Protein AF-A0A2V9Z6H2-F1 (afdb_monomer_lite)

Secondary structure (DSSP, 8-state):
--EEEEEEEEEEE-S-PPTT--EEEEEEEEEEEBPTT---SSHHHHTTEE-EEEEEETTS-EEEEE-EEEEETTEEEEE----EE--STTSEEEE-EEEEEEEEEEEGGGGSPPTTPPBSSSEEEEEEEEEEEESS-GGGSPPB----TT--S-B----EEEEEEPPPEEEE---

pLDDT: mean 89.44, std 11.61, range [42.88, 98.5]

Sequence (175 aa):
TPCYRIKMTINNLNLTPPAPDTVAVWLTQWLVPAGPACSSAASSCTNGGKNPFVYFESNGTCWSGENAALLLGGGVTLTYPGTKQITAAGACSFVLGQSGAITIDVPIADVSLDPGVAPLANRLFSVTASTMTLTAPPESVPPNPGNFQGFSGPVGGVLFDLIDVVRAYDVVLGQ

Radius of gyration: 16.17 Å; chains: 1; bounding box: 36×42×42 Å

Foldseek 3Di:
DQWDKDKDWDQFDALCDPPPFDKKKKKKKFWFFFAPPDDDPFPCRVVRTFIKMKMAMSVQWIAIATWFWADDPNDTDIAHARPGTDPPPPQWDWDGTGRIMTIHTGDVVRVGGDPPTHTNAQKTFFTKIFMKTFNDHFNVWDFDCDPDVPDRGTYITTDIDTDDMDGTDMDRPDD

Structure (mmCIF, N/CA/C/O backbone):
data_AF-A0A2V9Z6H2-F1
#
_entry.id   AF-A0A2V9Z6H2-F1
#
loop_
_atom_site.group_PDB
_atom_site.id
_atom_site.type_symbol
_atom_site.label_atom_id
_atom_site.label_alt_id
_atom_site.label_comp_id
_atom_site.label_asym_id
_atom_site.label_entity_id
_atom_site.label_seq_id
_atom_site.pdbx_PDB_ins_code
_atom_site.Cartn_x
_atom_site.Cartn_y
_atom_site.Cartn_z
_atom_site.occupancy
_atom_site.B_iso_or_equiv
_atom_site.auth_seq_id
_atom_site.auth_comp_id
_atom_site.auth_asym_id
_atom_site.auth_atom_id
_atom_site.pdbx_PDB_model_num
ATOM 1 N N . THR A 1 1 ? -10.335 -7.900 -13.175 1.00 76.56 1 THR A N 1
ATOM 2 C CA . THR A 1 1 ? -8.925 -7.473 -13.279 1.00 76.56 1 THR A CA 1
ATOM 3 C C . THR A 1 1 ? -8.090 -8.347 -12.373 1.00 76.56 1 THR A C 1
ATOM 5 O O . THR A 1 1 ? -8.586 -8.653 -11.295 1.00 76.56 1 THR A O 1
ATOM 8 N N . PRO A 1 2 ? -6.895 -8.798 -12.785 1.00 88.06 2 PRO A N 1
ATOM 9 C CA . PRO A 1 2 ? -5.969 -9.477 -11.883 1.00 88.06 2 PRO A CA 1
ATOM 10 C C . PRO A 1 2 ? -5.634 -8.589 -10.676 1.00 88.06 2 PRO A C 1
ATOM 12 O O . PRO A 1 2 ? -5.324 -7.408 -10.859 1.00 88.06 2 PRO A O 1
ATOM 15 N N . CYS A 1 3 ? -5.704 -9.149 -9.468 1.00 93.69 3 CYS A N 1
ATOM 16 C CA . CYS A 1 3 ? -5.443 -8.435 -8.219 1.00 93.69 3 CYS A CA 1
ATOM 17 C C . CYS A 1 3 ? -4.445 -9.200 -7.346 1.00 93.69 3 CYS A C 1
ATOM 19 O O . CYS A 1 3 ? -4.436 -10.432 -7.349 1.00 93.69 3 CYS A O 1
ATOM 21 N N . TYR A 1 4 ? -3.663 -8.471 -6.553 1.00 94.31 4 TYR A N 1
ATOM 22 C CA . TYR A 1 4 ? -3.022 -9.042 -5.373 1.00 94.31 4 TYR A CA 1
ATOM 23 C C . TYR A 1 4 ? -3.991 -8.992 -4.200 1.00 94.31 4 TYR A C 1
ATOM 25 O O . TYR A 1 4 ? -4.674 -7.989 -4.007 1.00 94.31 4 TYR A O 1
ATOM 33 N N . ARG A 1 5 ? -4.020 -10.068 -3.410 1.00 95.69 5 ARG A N 1
ATOM 34 C CA . ARG A 1 5 ? -4.748 -10.112 -2.144 1.00 95.69 5 ARG A CA 1
ATOM 35 C C . ARG A 1 5 ? -3.775 -9.915 -0.999 1.00 95.69 5 ARG A C 1
ATOM 37 O O . ARG A 1 5 ? -2.980 -10.804 -0.698 1.00 95.69 5 ARG A O 1
ATOM 44 N N . ILE A 1 6 ? -3.873 -8.769 -0.345 1.00 95.62 6 ILE A N 1
ATOM 45 C CA . ILE A 1 6 ? -3.097 -8.451 0.847 1.00 95.62 6 ILE A CA 1
ATOM 46 C C . ILE A 1 6 ? -3.969 -8.734 2.061 1.00 95.62 6 ILE A C 1
ATOM 48 O O . ILE A 1 6 ? -5.063 -8.186 2.185 1.00 95.62 6 ILE A O 1
ATOM 52 N N . LYS A 1 7 ? -3.492 -9.608 2.949 1.00 96.00 7 LYS A N 1
ATOM 53 C CA . LYS A 1 7 ? -4.163 -9.929 4.208 1.00 96.00 7 LYS A CA 1
ATOM 54 C C . LYS A 1 7 ? -3.262 -9.548 5.370 1.00 96.00 7 LYS A C 1
ATOM 56 O O . LYS A 1 7 ? -2.202 -10.140 5.551 1.00 96.00 7 LYS A O 1
ATOM 61 N N . MET A 1 8 ? -3.711 -8.585 6.162 1.00 96.19 8 MET A N 1
ATOM 62 C CA . MET A 1 8 ? -3.051 -8.167 7.393 1.00 96.19 8 MET A CA 1
ATOM 63 C C . MET A 1 8 ? -3.801 -8.782 8.570 1.00 96.19 8 MET A C 1
ATOM 65 O O . MET A 1 8 ? -5.033 -8.751 8.609 1.00 96.19 8 MET A O 1
ATOM 69 N N . THR A 1 9 ? -3.069 -9.338 9.529 1.00 95.19 9 THR A N 1
ATOM 70 C CA . THR A 1 9 ? -3.627 -9.818 10.797 1.00 95.19 9 THR A CA 1
ATOM 71 C C . THR A 1 9 ? -3.117 -8.923 11.909 1.00 95.19 9 THR A C 1
ATOM 73 O O . THR A 1 9 ? -1.914 -8.717 12.040 1.00 95.19 9 THR A O 1
ATOM 76 N N . ILE A 1 10 ? -4.042 -8.386 12.696 1.00 94.31 10 ILE A N 1
ATOM 77 C CA . ILE A 1 10 ? -3.784 -7.396 13.732 1.00 94.31 10 ILE A CA 1
ATOM 78 C C . ILE A 1 10 ? -4.223 -8.001 15.059 1.00 94.31 10 ILE A C 1
ATOM 80 O O . ILE A 1 10 ? -5.347 -8.482 15.188 1.00 94.31 10 ILE A O 1
ATOM 84 N N . ASN A 1 11 ? -3.343 -7.979 16.062 1.00 93.12 11 ASN A N 1
ATOM 85 C CA . ASN A 1 11 ? -3.625 -8.610 17.353 1.00 93.12 11 ASN A CA 1
ATOM 86 C C . ASN A 1 11 ? -4.918 -8.074 17.996 1.00 93.12 11 ASN A C 1
ATOM 88 O O . ASN A 1 11 ? -5.693 -8.841 18.561 1.00 93.12 11 ASN A O 1
ATOM 92 N N . ASN A 1 12 ? -5.171 -6.771 17.867 1.00 93.56 12 ASN A N 1
ATOM 93 C CA . ASN A 1 12 ? -6.430 -6.146 18.247 1.00 93.56 12 ASN A CA 1
ATOM 94 C C . ASN A 1 12 ? -6.739 -4.978 17.303 1.00 93.56 12 ASN A C 1
ATOM 96 O O . ASN A 1 12 ? -6.176 -3.895 17.462 1.00 93.56 12 ASN A O 1
ATOM 100 N N . LEU A 1 13 ? -7.593 -5.199 16.301 1.00 96.19 13 LEU A N 1
ATOM 101 C CA . LEU A 1 13 ? -7.953 -4.149 15.351 1.00 96.19 13 LEU A CA 1
ATOM 102 C C . LEU A 1 13 ? -9.011 -3.223 15.961 1.00 96.19 13 LEU A C 1
ATOM 104 O O . LEU A 1 13 ? -10.156 -3.632 16.170 1.00 96.19 13 LEU A O 1
ATOM 108 N N . ASN A 1 14 ? -8.625 -1.969 16.192 1.00 94.62 14 ASN A N 1
ATOM 109 C CA . ASN A 1 14 ? -9.502 -0.876 16.598 1.00 94.62 14 ASN A CA 1
ATOM 110 C C . ASN A 1 14 ? -9.332 0.303 15.631 1.00 94.62 14 ASN A C 1
ATOM 112 O O . ASN A 1 14 ? -8.215 0.626 15.244 1.00 94.62 14 ASN A O 1
ATOM 116 N N . LEU A 1 15 ? -10.439 0.950 15.273 1.00 96.56 15 LEU A N 1
ATOM 117 C CA . LEU A 1 15 ? -10.493 2.089 14.358 1.00 96.56 15 LEU A CA 1
ATOM 118 C C . LEU A 1 15 ? -10.419 3.446 15.073 1.00 96.56 15 LEU A C 1
ATOM 120 O O . LEU A 1 15 ? -10.699 4.472 14.469 1.00 96.56 15 LEU A O 1
ATOM 124 N N . THR A 1 16 ? -10.096 3.475 16.364 1.00 95.75 16 THR A N 1
ATOM 125 C CA . THR A 1 16 ? -9.884 4.721 17.110 1.00 95.75 16 THR A CA 1
ATOM 126 C C . THR A 1 16 ? -8.387 4.997 17.240 1.00 95.75 16 THR A C 1
ATOM 128 O O . THR A 1 16 ? -7.720 4.294 18.004 1.00 95.75 16 THR A O 1
ATOM 131 N N . PRO A 1 17 ? -7.847 5.996 16.524 1.00 94.19 17 PRO A N 1
ATOM 132 C CA . PRO A 1 17 ? -6.451 6.391 16.661 1.00 94.19 17 PRO A CA 1
ATOM 133 C C . PRO A 1 17 ? -6.196 7.011 18.047 1.00 94.19 17 PRO A C 1
ATOM 135 O O . PRO A 1 17 ? -7.100 7.632 18.616 1.00 94.19 17 PRO A O 1
ATOM 138 N N . PRO A 1 18 ? -4.989 6.863 18.617 1.00 91.62 18 PRO A N 1
ATOM 139 C CA . PRO A 1 18 ? -4.579 7.617 19.796 1.00 91.62 18 PRO A CA 1
ATOM 140 C C . PRO A 1 18 ? -4.531 9.121 19.499 1.00 91.62 18 PRO A C 1
ATOM 142 O O . PRO A 1 18 ? -3.954 9.541 18.501 1.00 91.62 18 PRO A O 1
ATOM 145 N N . ALA A 1 19 ? -5.084 9.940 20.395 1.00 92.00 19 ALA A N 1
ATOM 146 C CA . ALA A 1 19 ? -4.952 11.393 20.300 1.00 92.00 19 ALA A CA 1
ATOM 147 C C . ALA A 1 19 ? -3.467 11.821 20.401 1.00 92.00 19 ALA A C 1
ATOM 149 O O . ALA A 1 19 ? -2.719 11.203 21.165 1.00 92.00 19 ALA A O 1
ATOM 150 N N . PRO A 1 20 ? -3.040 12.896 19.708 1.00 94.12 20 PRO A N 1
ATOM 151 C CA . PRO A 1 20 ? -3.861 13.877 18.987 1.00 94.12 20 PRO A CA 1
ATOM 152 C C . PRO A 1 20 ? -4.224 13.484 17.547 1.00 94.12 20 PRO A C 1
ATOM 154 O O . PRO A 1 20 ? -4.952 14.231 16.893 1.00 94.12 20 PRO A O 1
ATOM 157 N N . ASP A 1 21 ? -3.729 12.350 17.057 1.00 96.88 21 ASP A N 1
ATOM 158 C CA . ASP A 1 21 ? -3.979 11.911 15.691 1.00 96.88 21 ASP A CA 1
ATOM 159 C C . ASP A 1 21 ? -5.445 11.547 15.468 1.00 96.88 21 ASP A C 1
ATOM 161 O O . ASP A 1 21 ? -6.164 11.100 16.366 1.00 96.88 21 ASP A O 1
ATOM 165 N N . THR A 1 22 ? -5.897 11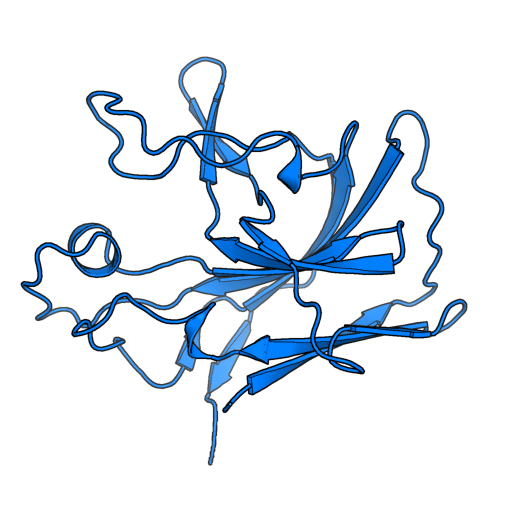.768 14.238 1.00 96.38 22 THR A N 1
ATOM 166 C CA . THR A 1 22 ? -7.300 11.594 13.846 1.00 96.38 22 THR A CA 1
ATOM 167 C C . THR A 1 22 ? -7.494 10.430 12.885 1.00 96.38 22 THR A C 1
ATOM 169 O O . THR A 1 22 ? -8.626 9.987 12.680 1.00 96.38 22 THR A O 1
ATOM 172 N N . VAL A 1 23 ? -6.399 9.889 12.341 1.00 97.19 23 VAL A N 1
ATOM 173 C CA . VAL A 1 23 ? -6.407 8.772 11.398 1.00 97.19 23 VAL A CA 1
ATOM 174 C C . VAL A 1 23 ? -5.384 7.727 11.823 1.00 97.19 23 VAL A C 1
ATOM 176 O O . VAL A 1 23 ? -4.259 8.060 12.180 1.00 97.19 23 VAL A O 1
ATOM 179 N N . ALA A 1 24 ? -5.771 6.454 11.778 1.00 97.25 24 ALA A N 1
ATOM 180 C CA . ALA A 1 24 ? -4.856 5.323 11.862 1.00 97.25 24 ALA A CA 1
ATOM 181 C C . ALA A 1 24 ? -4.848 4.609 10.514 1.00 97.25 24 ALA A C 1
ATOM 183 O O . ALA A 1 24 ? -5.884 4.495 9.856 1.00 97.25 24 ALA A O 1
ATOM 184 N N . VAL A 1 25 ? -3.675 4.142 10.110 1.00 97.62 25 VAL A N 1
ATOM 185 C CA . VAL A 1 25 ? -3.438 3.524 8.812 1.00 97.62 25 VAL A CA 1
ATOM 186 C C . VAL A 1 25 ? -2.668 2.228 9.006 1.00 97.62 25 VAL A C 1
ATOM 188 O O . VAL A 1 25 ? -1.641 2.193 9.685 1.00 97.62 25 VAL A O 1
ATOM 191 N N . TRP A 1 26 ? -3.152 1.168 8.367 1.00 97.88 26 TRP A N 1
ATOM 192 C CA . TRP A 1 26 ? -2.467 -0.116 8.263 1.00 97.88 26 TRP A CA 1
ATOM 193 C C . TRP A 1 26 ? -2.005 -0.288 6.828 1.00 97.88 26 TRP A C 1
ATOM 195 O O . TRP A 1 26 ? -2.818 -0.473 5.921 1.00 97.88 26 TRP A O 1
ATOM 205 N N . LEU A 1 27 ? -0.700 -0.176 6.627 1.00 97.69 27 LEU A N 1
ATOM 206 C CA . LEU A 1 27 ? -0.066 -0.083 5.323 1.00 97.69 27 LEU A CA 1
ATOM 207 C C . LEU A 1 27 ? 0.763 -1.332 5.042 1.00 97.69 27 LEU A C 1
ATOM 209 O O . LEU A 1 27 ? 1.389 -1.902 5.929 1.00 97.69 27 LEU A O 1
ATOM 213 N N . THR A 1 28 ? 0.788 -1.760 3.787 1.00 97.50 28 THR A N 1
ATOM 214 C CA . THR A 1 28 ? 1.768 -2.709 3.260 1.00 97.50 28 THR A CA 1
ATOM 215 C C . THR A 1 28 ? 2.402 -2.105 2.018 1.00 97.50 28 THR A C 1
ATOM 217 O O . THR A 1 28 ? 1.694 -1.739 1.084 1.00 97.50 28 THR A O 1
ATOM 220 N N . GLN A 1 29 ? 3.728 -2.016 2.007 1.00 96.00 29 GLN A N 1
ATOM 221 C CA . GLN A 1 29 ? 4.529 -1.520 0.887 1.00 96.00 29 GLN A CA 1
ATOM 222 C C . GLN A 1 29 ? 5.540 -2.560 0.431 1.00 96.00 29 GLN A C 1
ATOM 224 O O . GLN A 1 29 ? 5.883 -3.472 1.187 1.00 96.00 29 GLN A O 1
ATOM 229 N N . TRP A 1 30 ? 6.030 -2.413 -0.792 1.00 96.44 30 TRP A N 1
ATOM 230 C CA . TRP A 1 30 ? 7.084 -3.254 -1.344 1.00 96.44 30 TRP A CA 1
ATOM 231 C C . TRP A 1 30 ? 7.790 -2.548 -2.491 1.00 96.44 30 TRP A C 1
ATOM 233 O O . TRP A 1 30 ? 7.247 -1.652 -3.126 1.00 96.44 30 TRP A O 1
ATOM 243 N N . LEU A 1 31 ? 8.991 -3.015 -2.808 1.00 95.38 31 LEU A N 1
ATOM 244 C CA . LEU A 1 31 ? 9.761 -2.537 -3.942 1.00 95.38 31 LEU A CA 1
ATOM 245 C C . LEU A 1 31 ? 9.484 -3.397 -5.170 1.00 95.38 31 LEU A C 1
ATOM 247 O O . LEU A 1 31 ? 9.485 -4.632 -5.112 1.00 95.38 31 LEU A O 1
ATOM 251 N N . VAL A 1 32 ? 9.319 -2.719 -6.302 1.00 95.38 32 VAL A N 1
ATOM 252 C CA . VAL A 1 32 ? 9.298 -3.321 -7.633 1.00 95.38 32 VAL A CA 1
ATOM 253 C C . VAL A 1 32 ? 10.461 -2.711 -8.417 1.00 95.38 32 VAL A C 1
ATOM 255 O O . VAL A 1 32 ? 10.312 -1.626 -8.974 1.00 95.38 32 VAL A O 1
ATOM 258 N N . PRO A 1 33 ? 11.647 -3.343 -8.429 1.00 95.56 33 PRO A N 1
ATOM 259 C CA . PRO A 1 33 ? 12.785 -2.839 -9.188 1.00 95.56 33 PRO A CA 1
ATOM 260 C C . PRO A 1 33 ? 12.546 -2.976 -10.693 1.00 95.56 33 PRO A C 1
ATOM 262 O O . PRO A 1 33 ? 12.023 -3.996 -11.153 1.00 95.56 33 PRO A O 1
ATOM 265 N N . ALA A 1 34 ? 12.965 -1.980 -11.468 1.00 95.31 34 ALA A N 1
ATOM 266 C CA . ALA A 1 34 ? 13.014 -2.088 -12.921 1.00 95.31 34 ALA A CA 1
ATOM 267 C C . ALA A 1 34 ? 14.176 -2.994 -13.355 1.00 95.31 34 ALA A C 1
ATOM 269 O O . ALA A 1 34 ? 15.189 -3.119 -12.663 1.00 95.31 34 ALA A O 1
ATOM 270 N N . GLY A 1 35 ? 14.042 -3.637 -14.516 1.00 94.38 35 GLY A N 1
ATOM 271 C CA . GLY A 1 35 ? 15.145 -4.394 -15.103 1.00 94.38 35 GLY A CA 1
ATOM 272 C C . GLY A 1 35 ? 16.369 -3.498 -15.368 1.00 94.38 35 GLY A C 1
ATOM 273 O O . GLY A 1 35 ? 16.204 -2.350 -15.782 1.00 94.38 35 GLY A O 1
ATOM 274 N N . PRO A 1 36 ? 17.607 -4.003 -15.205 1.00 91.44 36 PRO A N 1
ATOM 275 C CA . PRO A 1 36 ? 18.824 -3.188 -15.298 1.00 91.44 36 PRO A CA 1
ATOM 276 C C . PRO A 1 36 ? 19.103 -2.678 -16.719 1.00 91.44 36 PRO A C 1
ATOM 278 O O . PRO A 1 36 ? 19.877 -1.747 -16.902 1.00 91.44 36 PRO A O 1
ATOM 281 N N . ALA A 1 37 ? 18.477 -3.290 -17.728 1.00 92.44 37 ALA A N 1
ATOM 282 C CA . ALA A 1 37 ? 18.549 -2.875 -19.126 1.00 92.44 37 ALA A CA 1
ATOM 283 C C . ALA A 1 37 ? 17.417 -1.909 -19.524 1.00 92.44 37 ALA A C 1
ATOM 285 O O . ALA A 1 37 ? 17.200 -1.674 -20.712 1.00 92.44 37 ALA A O 1
ATOM 286 N N . CYS A 1 38 ? 16.647 -1.394 -18.561 1.00 91.25 38 CYS A N 1
ATOM 287 C CA . CYS A 1 38 ? 15.557 -0.485 -18.864 1.00 91.25 38 CYS A CA 1
ATOM 288 C C . CYS A 1 38 ? 16.088 0.842 -19.431 1.00 91.25 38 CYS A C 1
ATOM 290 O O . CYS A 1 38 ? 16.930 1.498 -18.826 1.00 91.25 38 CYS A O 1
ATOM 292 N N . SER A 1 39 ? 15.561 1.243 -20.590 1.00 93.06 39 SER A N 1
ATOM 293 C CA . SER A 1 39 ? 15.921 2.487 -21.286 1.00 93.06 39 SER A CA 1
ATOM 294 C C . SER A 1 39 ? 14.710 3.380 -21.600 1.00 93.06 39 SER A C 1
ATOM 296 O O . SER A 1 39 ? 14.795 4.278 -22.435 1.00 93.06 39 SER A O 1
ATOM 298 N N . SER A 1 40 ? 13.557 3.095 -20.990 1.00 92.94 40 SER A N 1
ATOM 299 C CA . SER A 1 40 ? 12.343 3.908 -21.107 1.00 92.94 40 SER A CA 1
ATOM 300 C C . SER A 1 40 ? 12.514 5.264 -20.413 1.00 92.94 40 SER A C 1
ATOM 302 O O . SER A 1 40 ? 13.199 5.371 -19.401 1.00 92.94 40 SER A O 1
ATOM 304 N N . ALA A 1 41 ? 11.833 6.294 -20.917 1.00 90.38 41 ALA A N 1
ATOM 305 C CA . ALA A 1 41 ? 11.751 7.600 -20.258 1.00 90.38 41 ALA A CA 1
ATOM 306 C C . ALA A 1 41 ? 10.750 7.628 -19.083 1.00 90.38 41 ALA A C 1
ATOM 308 O O . ALA A 1 41 ? 10.571 8.666 -18.452 1.00 90.38 41 ALA A O 1
ATOM 309 N N . ALA A 1 42 ? 10.063 6.514 -18.808 1.00 89.62 42 ALA A N 1
ATOM 310 C CA . ALA A 1 42 ? 9.145 6.407 -17.679 1.00 89.62 42 ALA A CA 1
ATOM 311 C C . ALA A 1 42 ? 9.879 6.544 -16.335 1.00 89.62 42 ALA A C 1
ATOM 313 O O . ALA A 1 42 ? 10.994 6.043 -16.179 1.00 89.62 42 ALA A O 1
ATOM 314 N N . SER A 1 43 ? 9.228 7.159 -15.344 1.00 86.62 43 SER A N 1
ATOM 315 C CA . SER A 1 43 ? 9.830 7.434 -14.033 1.00 86.62 43 SER A CA 1
ATOM 316 C C . SER A 1 43 ? 10.295 6.164 -13.321 1.00 86.62 43 SER A C 1
ATOM 318 O O . SER A 1 43 ? 11.388 6.146 -12.761 1.00 86.62 43 SER A O 1
ATOM 320 N N . SER A 1 44 ? 9.531 5.069 -13.403 1.00 89.62 44 SER A N 1
ATOM 321 C CA . SER A 1 44 ? 9.966 3.784 -12.838 1.00 89.62 44 SER A CA 1
ATOM 322 C C . SER A 1 44 ? 11.246 3.235 -13.456 1.00 89.62 44 SER A C 1
ATOM 324 O O . SER A 1 44 ? 11.985 2.511 -12.800 1.00 89.62 44 SER A O 1
ATOM 326 N N . CYS A 1 45 ? 11.532 3.574 -14.710 1.00 90.50 45 CYS A N 1
ATOM 327 C CA . CYS A 1 45 ? 12.768 3.185 -15.367 1.00 90.50 45 CYS A CA 1
ATOM 328 C C . CYS A 1 45 ? 13.931 4.067 -14.904 1.00 90.50 45 CYS A C 1
ATOM 330 O O . CYS A 1 45 ? 14.966 3.561 -14.476 1.00 90.50 45 CYS A O 1
ATOM 332 N N . THR A 1 46 ? 13.741 5.390 -14.925 1.00 89.62 46 THR A N 1
ATOM 333 C CA . THR A 1 46 ? 14.789 6.360 -14.569 1.00 89.62 46 THR A CA 1
ATOM 334 C C . THR A 1 46 ? 15.159 6.313 -13.091 1.00 89.62 46 THR A C 1
ATOM 336 O O . THR A 1 46 ? 16.303 6.581 -12.738 1.00 89.62 46 THR A O 1
ATOM 339 N N . ASN A 1 47 ? 14.205 5.956 -12.229 1.00 86.69 47 ASN A N 1
ATOM 340 C CA . ASN A 1 47 ? 14.393 5.873 -10.781 1.00 86.69 47 ASN A CA 1
ATOM 341 C C . ASN A 1 47 ? 14.779 4.454 -10.313 1.00 86.69 47 ASN A C 1
ATOM 343 O O . ASN A 1 47 ? 14.947 4.229 -9.118 1.00 86.69 47 ASN A O 1
ATOM 347 N N . GLY A 1 48 ? 14.916 3.489 -11.233 1.00 89.62 48 GLY A N 1
ATOM 348 C CA . GLY A 1 48 ? 15.297 2.107 -10.920 1.00 89.62 48 GLY A CA 1
ATOM 349 C C . GLY A 1 48 ? 14.176 1.230 -10.345 1.00 89.62 48 GLY A C 1
ATOM 350 O O . GLY A 1 48 ? 14.423 0.080 -9.982 1.00 89.62 48 GLY A O 1
ATOM 351 N N . GLY A 1 49 ? 12.945 1.730 -10.280 1.00 92.75 49 GLY A N 1
ATOM 352 C CA . GLY A 1 49 ? 11.761 0.985 -9.863 1.00 92.75 49 GLY A CA 1
ATOM 353 C C . GLY A 1 49 ? 10.663 1.885 -9.306 1.00 92.75 49 GLY A C 1
ATOM 354 O O . GLY A 1 49 ? 10.685 3.100 -9.495 1.00 92.75 49 GLY A O 1
ATOM 355 N N . LYS A 1 50 ? 9.716 1.263 -8.600 1.00 92.75 50 LYS A N 1
ATOM 356 C CA . LYS A 1 50 ? 8.689 1.928 -7.782 1.00 92.75 50 LYS A CA 1
ATOM 357 C C . LYS A 1 50 ? 8.670 1.347 -6.372 1.00 92.75 50 LYS A C 1
ATOM 359 O O . LYS A 1 50 ? 9.044 0.186 -6.178 1.00 92.75 50 LYS A O 1
ATOM 364 N N . ASN A 1 51 ? 8.168 2.124 -5.415 1.00 93.56 51 ASN A N 1
ATOM 365 C CA . ASN A 1 51 ? 7.807 1.644 -4.078 1.00 93.56 51 ASN A CA 1
ATOM 366 C C . ASN A 1 51 ? 6.288 1.807 -3.859 1.00 93.56 51 ASN A C 1
ATOM 368 O O . ASN A 1 51 ? 5.842 2.758 -3.204 1.00 93.56 51 ASN A O 1
ATOM 372 N N . PRO A 1 52 ? 5.473 0.935 -4.487 1.00 95.38 52 PRO A N 1
ATOM 373 C CA . PRO A 1 52 ? 4.034 0.923 -4.288 1.00 95.38 52 PRO A CA 1
ATOM 374 C C . PRO A 1 52 ? 3.641 0.536 -2.863 1.00 95.38 52 PRO A C 1
ATOM 376 O O . PRO A 1 52 ? 4.349 -0.180 -2.151 1.00 95.38 52 PRO A O 1
ATOM 379 N N . PHE A 1 53 ? 2.434 0.943 -2.493 1.00 96.44 53 PHE A N 1
ATOM 380 C CA . PHE A 1 53 ? 1.791 0.520 -1.264 1.00 96.44 53 PHE A CA 1
ATOM 381 C C . PHE A 1 53 ? 0.295 0.282 -1.466 1.00 96.44 53 PHE A C 1
ATOM 383 O O . PHE A 1 53 ? -0.334 0.771 -2.409 1.00 96.44 53 PHE A O 1
ATOM 390 N N . VAL A 1 54 ? -0.280 -0.422 -0.499 1.00 97.88 54 VAL A N 1
ATOM 391 C CA . VAL A 1 54 ? -1.708 -0.395 -0.197 1.00 97.88 54 VAL A CA 1
ATOM 392 C C . VAL A 1 54 ? -1.905 -0.109 1.275 1.00 97.88 54 VAL A C 1
ATOM 394 O O . VAL A 1 54 ? -1.077 -0.504 2.097 1.00 97.88 54 VAL A O 1
ATOM 397 N N . TYR A 1 55 ? -3.007 0.533 1.628 1.00 97.88 55 TYR A N 1
ATOM 398 C CA . TYR A 1 55 ? -3.355 0.698 3.027 1.00 97.88 55 TYR A CA 1
ATOM 399 C C . TYR A 1 55 ? -4.860 0.672 3.265 1.00 97.88 55 TYR A C 1
ATOM 401 O O . TYR A 1 55 ? -5.658 0.849 2.344 1.00 97.88 55 TYR A O 1
ATOM 409 N N . PHE A 1 56 ? -5.223 0.473 4.528 1.00 98.50 56 PHE A N 1
ATOM 410 C CA . PHE A 1 56 ? -6.562 0.671 5.070 1.00 98.50 56 PHE A CA 1
ATOM 411 C C . PHE A 1 56 ? -6.535 1.786 6.119 1.00 98.50 56 PHE A C 1
ATOM 413 O O . PHE A 1 56 ? -5.609 1.842 6.926 1.00 98.50 56 PHE A O 1
ATOM 420 N N . GLU A 1 57 ? -7.539 2.654 6.105 1.00 97.88 57 GLU A N 1
ATOM 421 C CA . GLU A 1 57 ? -7.724 3.752 7.054 1.00 97.88 57 GLU A CA 1
ATOM 422 C C . GLU A 1 57 ? -8.755 3.410 8.127 1.00 97.88 57 GLU A C 1
ATOM 424 O O . GLU A 1 57 ? -9.721 2.681 7.901 1.00 97.88 57 GLU A O 1
ATOM 429 N N . SER A 1 58 ? -8.621 4.043 9.290 1.00 97.62 58 SER A N 1
ATOM 430 C CA . SER A 1 58 ? -9.571 3.939 10.398 1.00 97.62 58 SER A CA 1
ATOM 431 C C . SER A 1 58 ? -11.000 4.386 10.057 1.00 97.62 58 SER A C 1
ATOM 433 O O . SER A 1 58 ? -11.932 4.053 10.781 1.00 97.62 58 SER A O 1
ATOM 435 N N . ASN A 1 59 ? -11.214 5.096 8.947 1.00 95.81 59 ASN A N 1
ATOM 436 C CA . ASN A 1 59 ? -12.549 5.433 8.440 1.00 95.81 59 ASN A CA 1
ATOM 437 C C . ASN A 1 59 ? -13.204 4.302 7.613 1.00 95.81 59 ASN A C 1
ATOM 439 O O . ASN A 1 59 ? -14.331 4.465 7.146 1.00 95.81 59 ASN A O 1
ATOM 443 N N . GLY A 1 60 ? -12.525 3.165 7.424 1.00 96.25 60 GLY A N 1
ATOM 444 C CA . GLY A 1 60 ? -13.044 2.020 6.678 1.00 96.25 60 GLY A CA 1
ATOM 445 C C . GLY A 1 60 ? -12.695 2.005 5.187 1.00 96.25 60 GLY A C 1
ATOM 446 O O . GLY A 1 60 ? -13.213 1.151 4.467 1.00 96.25 60 GLY A O 1
ATOM 447 N N . THR A 1 61 ? -11.857 2.924 4.702 1.00 97.31 61 THR A N 1
ATOM 448 C CA . THR A 1 61 ? -11.476 3.003 3.284 1.00 97.31 61 THR A CA 1
ATOM 449 C C . THR A 1 61 ? -10.131 2.336 3.001 1.00 97.31 61 THR A C 1
ATOM 451 O O . THR A 1 61 ? -9.268 2.253 3.872 1.00 97.31 61 THR A O 1
ATOM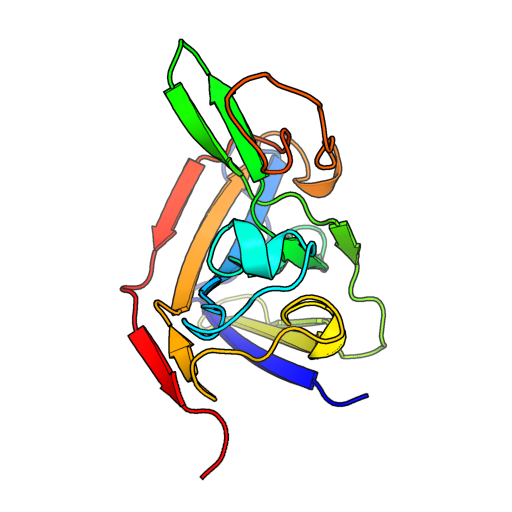 454 N N . CYS A 1 62 ? -9.951 1.845 1.771 1.00 98.12 62 CYS A N 1
ATOM 455 C CA . CYS A 1 62 ? -8.686 1.287 1.300 1.00 98.12 62 CYS A CA 1
ATOM 456 C C . CYS A 1 62 ? -8.162 2.069 0.104 1.00 98.12 62 CYS A C 1
ATOM 458 O O . CYS A 1 62 ? -8.932 2.498 -0.761 1.00 98.12 62 CYS A O 1
ATOM 460 N N . TRP A 1 63 ? -6.844 2.169 0.021 1.00 97.75 63 TRP A N 1
ATOM 461 C CA . TRP A 1 63 ? -6.161 2.940 -1.002 1.00 97.75 63 TRP A CA 1
ATOM 462 C C . TRP A 1 63 ? -4.932 2.202 -1.508 1.00 97.75 63 TRP A C 1
ATOM 464 O O . TRP A 1 63 ? -4.328 1.394 -0.803 1.00 97.75 63 TRP A O 1
ATOM 474 N N . SER A 1 64 ? -4.561 2.512 -2.740 1.00 96.94 64 SER A N 1
ATOM 475 C CA . SER A 1 64 ? -3.280 2.156 -3.337 1.00 96.94 64 SER A CA 1
ATOM 476 C C . SER A 1 64 ? -2.559 3.416 -3.792 1.00 96.94 64 SER A C 1
ATOM 478 O O . SER A 1 64 ? -3.199 4.424 -4.112 1.00 96.94 64 SER A O 1
ATOM 480 N N . GLY A 1 65 ? -1.238 3.337 -3.874 1.00 93.88 65 GLY A N 1
ATOM 481 C CA . GLY A 1 65 ? -0.424 4.421 -4.395 1.00 93.88 65 GLY A CA 1
ATOM 482 C C . GLY A 1 65 ? 1.051 4.065 -4.451 1.00 93.88 65 GLY A C 1
ATOM 483 O O . GLY A 1 65 ? 1.437 2.900 -4.370 1.00 93.88 65 GLY A O 1
ATOM 484 N N . GLU A 1 66 ? 1.866 5.101 -4.588 1.00 91.38 66 GLU A N 1
ATOM 485 C CA . GLU A 1 66 ? 3.322 5.047 -4.534 1.00 91.38 66 GLU A CA 1
ATOM 486 C C . GLU A 1 66 ? 3.795 6.063 -3.499 1.00 91.38 66 GLU A C 1
ATOM 488 O O . GLU A 1 66 ? 3.165 7.112 -3.323 1.00 91.38 66 GLU A O 1
ATOM 493 N N . ASN A 1 67 ? 4.866 5.735 -2.777 1.00 89.50 67 ASN A N 1
ATOM 494 C CA . ASN A 1 67 ? 5.429 6.645 -1.791 1.00 89.50 67 ASN A CA 1
ATOM 495 C C . ASN A 1 67 ? 5.762 8.012 -2.416 1.00 89.50 67 ASN A C 1
ATOM 497 O O . ASN A 1 67 ? 6.205 8.118 -3.559 1.00 89.50 67 ASN A O 1
ATOM 501 N N . ALA A 1 68 ? 5.605 9.065 -1.626 1.00 86.56 68 ALA A N 1
ATOM 502 C CA . ALA A 1 68 ? 6.042 10.402 -1.989 1.00 86.56 68 ALA A CA 1
ATOM 503 C C . ALA A 1 68 ? 7.187 10.841 -1.079 1.00 86.56 68 ALA A C 1
ATOM 505 O O . ALA A 1 68 ? 7.341 10.359 0.042 1.00 86.56 68 ALA A O 1
ATOM 506 N N . ALA A 1 69 ? 8.015 11.748 -1.573 1.00 82.31 69 ALA A N 1
ATOM 507 C CA . ALA A 1 69 ? 8.983 12.450 -0.755 1.00 82.31 69 ALA A CA 1
ATOM 508 C C . ALA A 1 69 ? 8.346 13.685 -0.124 1.00 82.31 69 ALA A C 1
ATOM 510 O O . ALA A 1 69 ? 7.557 14.385 -0.742 1.00 82.31 69 ALA A O 1
ATOM 511 N N . LEU A 1 70 ? 8.753 14.029 1.084 1.00 77.38 70 LEU A N 1
ATOM 512 C CA . LEU A 1 70 ? 8.475 15.310 1.702 1.00 77.38 70 LEU A CA 1
ATOM 513 C C . LEU A 1 70 ? 9.807 15.953 2.070 1.00 77.38 70 LEU A C 1
ATOM 515 O O . LEU A 1 70 ? 10.628 15.355 2.769 1.00 77.38 70 LEU A O 1
ATOM 519 N N . LEU A 1 71 ? 10.026 17.169 1.577 1.00 73.88 71 LEU A N 1
ATOM 520 C CA . LEU A 1 71 ? 11.217 17.945 1.897 1.00 73.88 71 LEU A CA 1
ATOM 521 C C . LEU A 1 71 ? 11.036 18.584 3.272 1.00 73.88 71 LEU A C 1
ATOM 523 O O . LEU A 1 71 ? 10.142 19.407 3.463 1.00 73.88 71 LEU A O 1
ATOM 527 N N . LEU A 1 72 ? 11.892 18.218 4.224 1.00 74.06 72 LEU A N 1
ATOM 528 C CA . LEU A 1 72 ? 11.824 18.727 5.591 1.00 74.06 72 LEU A CA 1
ATOM 529 C C . LEU A 1 72 ? 13.231 19.046 6.101 1.00 74.06 72 LEU A C 1
ATOM 531 O O . LEU A 1 72 ? 14.092 18.172 6.158 1.00 74.06 72 LEU A O 1
ATOM 535 N N . GLY A 1 73 ? 13.479 20.310 6.460 1.00 66.75 73 GLY A N 1
ATOM 536 C CA . GLY A 1 73 ? 14.714 20.724 7.142 1.00 66.75 73 GLY A CA 1
ATOM 537 C C . GLY A 1 73 ? 16.027 20.441 6.393 1.00 66.75 73 GLY A C 1
ATOM 538 O O . GLY A 1 73 ? 17.057 20.279 7.035 1.00 66.75 73 GLY A O 1
ATOM 539 N N . GLY A 1 74 ? 16.004 20.353 5.057 1.00 70.19 74 GLY A N 1
ATOM 540 C CA . GLY A 1 74 ? 17.175 20.003 4.237 1.00 70.19 74 GLY A CA 1
ATOM 541 C C . GLY A 1 74 ? 17.367 18.499 3.991 1.00 70.19 74 GLY A C 1
ATOM 542 O O . GLY A 1 74 ? 18.324 18.122 3.320 1.00 70.19 74 GLY A O 1
ATOM 543 N N . GLY A 1 75 ? 16.462 17.651 4.493 1.00 69.50 75 GLY A N 1
ATOM 544 C CA . GLY A 1 75 ? 16.396 16.216 4.208 1.00 69.50 75 GLY A CA 1
ATOM 545 C C . GLY A 1 75 ? 15.126 15.806 3.455 1.00 69.50 75 GLY A C 1
ATOM 546 O O . GLY A 1 75 ? 14.256 16.629 3.156 1.00 69.50 75 GLY A O 1
ATOM 547 N N . VAL A 1 76 ? 15.023 14.506 3.166 1.00 75.38 76 VAL A N 1
ATOM 548 C CA . VAL A 1 76 ? 13.858 13.872 2.535 1.00 75.38 76 VAL A CA 1
ATOM 549 C C . VAL A 1 76 ? 13.247 12.871 3.512 1.00 75.38 76 VAL A C 1
ATOM 551 O O . VAL A 1 76 ? 13.946 12.004 4.028 1.00 75.38 76 VAL A O 1
ATOM 554 N N . THR A 1 77 ? 11.944 12.982 3.752 1.00 82.19 77 THR A N 1
ATOM 555 C CA . THR A 1 77 ? 11.127 11.976 4.451 1.00 82.19 77 THR A CA 1
ATOM 556 C C . THR A 1 77 ? 10.195 11.303 3.452 1.00 82.19 77 THR A C 1
ATOM 558 O O . THR A 1 77 ? 9.781 11.941 2.493 1.00 82.19 77 THR A O 1
ATOM 561 N N . LEU A 1 78 ? 9.866 10.025 3.647 1.00 86.19 78 LEU A N 1
ATOM 562 C CA . LEU A 1 78 ? 8.875 9.339 2.817 1.00 86.19 78 LEU A CA 1
ATOM 563 C C . LEU A 1 78 ? 7.490 9.397 3.460 1.00 86.19 78 LEU A C 1
ATOM 565 O O . LEU A 1 78 ? 7.357 9.183 4.661 1.00 86.19 78 LEU A O 1
ATOM 569 N N . THR A 1 79 ? 6.475 9.645 2.644 1.00 90.94 79 THR A N 1
ATOM 570 C CA . THR A 1 79 ? 5.053 9.661 3.000 1.00 90.94 79 THR A CA 1
ATOM 571 C C . THR A 1 79 ? 4.277 8.726 2.069 1.00 90.94 79 THR A C 1
ATOM 573 O O . THR A 1 79 ? 4.791 8.281 1.037 1.00 90.94 79 THR A O 1
ATOM 576 N N . TYR A 1 80 ? 3.027 8.419 2.424 1.00 92.75 80 TYR A N 1
ATOM 577 C CA . TYR A 1 80 ? 2.201 7.434 1.714 1.00 92.75 80 TYR A CA 1
ATOM 578 C C . TYR A 1 80 ? 0.823 7.999 1.351 1.00 92.75 80 TYR A C 1
ATOM 580 O O . TYR A 1 80 ? -0.187 7.571 1.910 1.00 92.75 80 TYR A O 1
ATOM 588 N N . PRO A 1 81 ? 0.752 8.998 0.458 1.00 90.94 81 PRO A N 1
ATOM 589 C CA . PRO A 1 81 ? -0.519 9.619 0.112 1.00 90.94 81 PRO A CA 1
ATOM 590 C C . PRO A 1 81 ? -1.364 8.685 -0.758 1.00 90.94 81 PRO A C 1
ATOM 592 O O . PRO A 1 81 ? -0.944 8.320 -1.858 1.00 90.94 81 PRO A O 1
ATOM 595 N N . GLY A 1 82 ? -2.557 8.300 -0.298 1.00 89.00 82 GLY A N 1
ATOM 596 C CA . GLY A 1 82 ? -3.478 7.481 -1.086 1.00 89.00 82 GLY A CA 1
ATOM 597 C C . GLY A 1 82 ? -3.869 8.196 -2.376 1.00 89.00 82 GLY A C 1
ATOM 598 O O . GLY A 1 82 ? -4.573 9.199 -2.345 1.00 89.00 82 GLY A O 1
ATOM 599 N N . THR A 1 83 ? -3.410 7.705 -3.528 1.00 90.12 83 THR A N 1
ATOM 600 C CA . THR A 1 83 ? -3.700 8.346 -4.824 1.00 90.12 83 THR A CA 1
ATOM 601 C C . THR A 1 83 ? -4.919 7.748 -5.504 1.00 90.12 83 THR A C 1
ATOM 603 O O . THR A 1 83 ? -5.592 8.426 -6.282 1.00 90.12 83 THR A O 1
ATOM 606 N N . LYS A 1 84 ? -5.224 6.478 -5.217 1.00 94.94 84 LYS A N 1
ATOM 607 C CA . LYS A 1 84 ? -6.357 5.772 -5.805 1.00 94.94 84 LYS A CA 1
ATOM 608 C C . LYS A 1 84 ? -7.117 4.979 -4.755 1.00 94.94 84 LYS A C 1
ATOM 610 O O . LYS A 1 84 ? -6.589 4.028 -4.179 1.00 94.94 84 LYS A O 1
ATOM 615 N N . GLN A 1 85 ? -8.377 5.349 -4.549 1.00 96.75 85 GLN A N 1
ATOM 616 C CA . GLN A 1 85 ? -9.267 4.621 -3.656 1.00 96.75 85 GLN A CA 1
ATOM 617 C C . GLN A 1 85 ? -9.691 3.290 -4.286 1.00 96.75 85 GLN A C 1
ATOM 619 O O . GLN A 1 85 ? -10.075 3.229 -5.458 1.00 96.75 85 GLN A O 1
ATOM 624 N N . ILE A 1 86 ? -9.672 2.222 -3.492 1.00 97.25 86 ILE A N 1
ATOM 625 C CA . ILE A 1 86 ? -10.124 0.889 -3.891 1.00 97.25 86 ILE A CA 1
ATOM 626 C C . ILE A 1 86 ? -11.616 0.778 -3.565 1.00 97.25 86 ILE A C 1
ATOM 628 O O . ILE A 1 86 ? -12.009 0.498 -2.436 1.00 97.25 86 ILE A O 1
ATOM 632 N N . THR A 1 87 ? -12.457 1.023 -4.571 1.00 96.12 87 THR A N 1
ATOM 633 C CA . THR A 1 87 ? -13.924 1.108 -4.424 1.00 96.12 87 THR A CA 1
ATOM 634 C C . THR A 1 87 ? -14.676 -0.126 -4.923 1.00 96.12 87 THR A C 1
ATOM 636 O O . THR A 1 87 ? -15.897 -0.205 -4.786 1.00 96.12 87 THR A O 1
ATOM 639 N N . ALA A 1 88 ? -13.974 -1.104 -5.504 1.00 95.81 88 ALA A N 1
ATOM 640 C CA . ALA A 1 88 ? -14.594 -2.344 -5.956 1.00 95.81 88 ALA A CA 1
ATOM 641 C C . ALA A 1 88 ? -15.239 -3.087 -4.771 1.00 95.81 88 ALA A C 1
ATOM 643 O O . ALA A 1 88 ? -14.624 -3.262 -3.718 1.00 95.81 88 ALA A O 1
ATOM 644 N N . ALA A 1 89 ? -16.488 -3.530 -4.938 1.00 94.56 89 ALA A N 1
ATOM 645 C CA . ALA A 1 89 ? -17.242 -4.173 -3.866 1.00 94.56 89 ALA A CA 1
ATOM 646 C C . ALA A 1 89 ? -16.509 -5.417 -3.331 1.00 94.56 89 ALA A C 1
ATOM 648 O O . ALA A 1 89 ? -16.114 -6.293 -4.099 1.00 94.56 89 ALA A O 1
ATOM 649 N N . GLY A 1 90 ? -16.324 -5.482 -2.010 1.00 94.25 90 GLY A N 1
ATOM 650 C CA . GLY A 1 90 ? -15.614 -6.574 -1.336 1.00 94.25 90 GLY A CA 1
ATOM 651 C C . GLY A 1 90 ? -14.086 -6.532 -1.452 1.00 94.25 90 GLY A C 1
ATOM 652 O O . GLY A 1 90 ? -13.423 -7.311 -0.775 1.00 94.25 90 GLY A O 1
ATOM 653 N N . ALA A 1 91 ? -13.516 -5.615 -2.242 1.00 96.94 91 ALA A N 1
ATOM 654 C CA . ALA A 1 91 ? -12.066 -5.478 -2.379 1.00 96.94 91 ALA A CA 1
ATOM 655 C C . ALA A 1 91 ? -11.405 -4.812 -1.164 1.00 96.94 91 ALA A C 1
ATOM 657 O O . ALA A 1 91 ? -10.197 -4.907 -1.003 1.00 96.94 91 ALA A O 1
ATOM 658 N N . CYS A 1 92 ? -12.184 -4.157 -0.305 1.00 98.00 92 CYS A N 1
ATOM 659 C CA . CYS A 1 92 ? -11.748 -3.628 0.980 1.00 98.00 92 CYS A CA 1
ATOM 660 C C . CYS A 1 92 ? -12.664 -4.203 2.061 1.00 98.00 92 CYS A C 1
ATOM 662 O O . CYS A 1 92 ? -13.874 -3.971 2.038 1.00 98.00 92 CYS A O 1
ATOM 664 N N . SER A 1 93 ? -12.115 -4.997 2.976 1.00 97.75 93 SER A N 1
ATOM 665 C CA . SER A 1 93 ? -12.886 -5.594 4.070 1.00 97.75 93 SER A CA 1
ATOM 666 C C . SER A 1 93 ? -12.046 -5.744 5.328 1.00 97.75 93 SER A C 1
ATOM 668 O O . SER A 1 93 ? -10.824 -5.885 5.262 1.00 97.75 93 SER A O 1
ATOM 670 N N . PHE A 1 94 ? -12.708 -5.727 6.482 1.00 97.75 94 PHE A N 1
ATOM 671 C CA . PHE A 1 94 ? -12.043 -5.855 7.768 1.00 97.75 94 PHE A CA 1
ATOM 672 C C . PHE A 1 94 ? -12.914 -6.567 8.805 1.00 97.75 94 PHE A C 1
ATOM 674 O O . PHE A 1 94 ? -14.139 -6.619 8.697 1.00 97.75 94 PHE A O 1
ATOM 681 N N . VAL A 1 95 ? -12.256 -7.109 9.826 1.00 97.94 95 VAL A N 1
ATOM 682 C CA . VAL A 1 95 ? -12.864 -7.730 11.003 1.00 97.94 95 VAL A CA 1
ATOM 683 C C . VAL A 1 95 ? -12.229 -7.101 12.236 1.00 97.94 95 VAL A C 1
ATOM 685 O O . VAL A 1 95 ? -11.011 -7.165 12.395 1.00 97.94 95 VAL A O 1
ATOM 688 N N . LEU A 1 96 ? -13.048 -6.473 13.080 1.00 97.75 96 LEU A N 1
ATOM 689 C CA . LEU A 1 96 ? -12.601 -5.779 14.291 1.00 97.75 96 LEU A CA 1
ATOM 690 C C . LEU A 1 96 ? -12.338 -6.731 15.458 1.00 97.75 96 LEU A C 1
ATOM 692 O O . LEU A 1 96 ? -12.836 -7.856 15.494 1.00 97.75 96 LEU A O 1
ATOM 696 N N . GLY A 1 97 ? -11.624 -6.210 16.456 1.00 96.75 97 GLY A N 1
ATOM 697 C CA . GLY A 1 97 ? -11.387 -6.877 17.728 1.00 96.75 97 GLY A CA 1
ATOM 698 C C . GLY A 1 97 ? -10.138 -7.747 17.726 1.00 96.75 97 GLY A C 1
ATOM 699 O O . GLY A 1 97 ? -9.207 -7.551 16.938 1.00 96.75 97 GLY A O 1
ATOM 700 N N . GLN A 1 98 ? -10.107 -8.697 18.659 1.00 95.81 98 GLN A N 1
ATOM 701 C CA . GLN A 1 98 ? -8.957 -9.564 18.865 1.00 95.81 98 GLN A CA 1
ATOM 702 C C . GLN A 1 98 ? -8.725 -10.473 17.654 1.00 95.81 98 GLN A C 1
ATOM 704 O O . GLN A 1 98 ? -9.656 -11.090 17.144 1.00 95.81 98 GLN A O 1
ATOM 709 N N . SER A 1 99 ? -7.467 -10.580 17.219 1.00 93.62 99 SER A N 1
ATOM 710 C CA . SER A 1 99 ? -7.088 -11.242 15.961 1.00 93.62 99 SER A CA 1
ATOM 711 C C . SER A 1 99 ? -7.854 -10.697 14.751 1.00 93.62 99 SER A C 1
ATOM 713 O O . SER A 1 99 ? -8.220 -11.442 13.839 1.00 93.62 99 SER A O 1
ATOM 715 N N . GLY A 1 100 ? -8.103 -9.387 14.762 1.00 96.88 100 GLY A N 1
ATOM 716 C CA . GLY A 1 100 ? -8.711 -8.676 13.656 1.00 96.88 100 GLY A CA 1
ATOM 717 C C . GLY A 1 100 ? -7.917 -8.839 12.363 1.00 96.88 100 GLY A C 1
ATOM 718 O O . GLY A 1 100 ? -6.733 -9.194 12.348 1.00 96.88 100 GLY A O 1
ATOM 719 N N . ALA A 1 101 ? -8.584 -8.591 11.247 1.00 97.56 101 ALA A N 1
ATOM 720 C CA . ALA A 1 101 ? -7.988 -8.759 9.933 1.00 97.56 101 ALA A CA 1
ATOM 721 C C . ALA A 1 101 ? -8.418 -7.643 8.996 1.00 97.56 101 ALA A C 1
ATOM 723 O O . ALA A 1 101 ? -9.548 -7.175 9.075 1.00 97.56 101 ALA A O 1
ATOM 724 N N . ILE A 1 102 ? -7.531 -7.275 8.080 1.00 98.31 102 ILE A N 1
ATOM 725 C CA . ILE A 1 102 ? -7.815 -6.385 6.955 1.00 98.31 102 ILE A CA 1
ATOM 726 C C . ILE A 1 102 ? -7.470 -7.161 5.688 1.00 98.31 102 ILE A C 1
ATOM 728 O O . ILE A 1 102 ? -6.409 -7.782 5.608 1.00 98.31 102 ILE A O 1
ATOM 732 N N . THR A 1 103 ? -8.374 -7.157 4.713 1.00 98.12 103 THR A N 1
ATOM 733 C CA . THR A 1 103 ? -8.154 -7.752 3.394 1.00 98.12 103 THR A CA 1
ATOM 734 C C . THR A 1 103 ? -8.351 -6.693 2.324 1.00 98.12 103 THR A C 1
ATOM 736 O O . THR A 1 103 ? -9.411 -6.066 2.260 1.00 98.12 103 THR A O 1
ATOM 739 N N . ILE A 1 104 ? -7.327 -6.526 1.488 1.00 98.38 104 ILE A N 1
ATOM 740 C CA . ILE A 1 104 ? -7.307 -5.584 0.374 1.00 98.38 104 ILE A CA 1
ATOM 741 C C . ILE A 1 104 ? -7.009 -6.352 -0.913 1.00 98.38 104 ILE A C 1
ATOM 743 O O . ILE A 1 104 ? -5.930 -6.931 -1.054 1.00 98.38 104 ILE A O 1
ATOM 747 N N . ASP A 1 105 ? -7.948 -6.339 -1.854 1.00 97.88 105 ASP A N 1
ATOM 748 C CA . ASP A 1 105 ? -7.745 -6.815 -3.219 1.00 97.88 105 ASP A CA 1
ATOM 749 C C . ASP A 1 105 ? -7.373 -5.619 -4.104 1.00 97.88 105 ASP A C 1
ATOM 751 O O . ASP A 1 105 ? -8.228 -4.846 -4.538 1.00 97.88 105 ASP A O 1
ATOM 755 N N . VAL A 1 106 ? -6.078 -5.457 -4.370 1.00 96.75 106 VAL A N 1
ATOM 756 C CA . VAL A 1 106 ? -5.549 -4.340 -5.162 1.00 96.75 106 VAL A CA 1
ATOM 757 C C . VAL A 1 106 ? -5.337 -4.758 -6.616 1.00 96.75 106 VAL A C 1
ATOM 759 O O . VAL A 1 106 ? -4.697 -5.786 -6.860 1.00 96.75 106 VAL A O 1
ATOM 762 N N . PRO A 1 107 ? -5.829 -3.994 -7.607 1.00 95.50 107 PRO A N 1
ATOM 763 C CA . PRO A 1 107 ? -5.517 -4.256 -9.006 1.00 95.50 107 PRO A CA 1
ATOM 764 C C . PRO A 1 107 ? -4.006 -4.232 -9.246 1.00 95.50 107 PRO A C 1
ATOM 766 O O . PRO A 1 107 ? -3.337 -3.263 -8.903 1.00 95.50 107 PRO A O 1
ATOM 769 N N . ILE A 1 108 ? -3.465 -5.264 -9.898 1.00 92.56 108 ILE A N 1
ATOM 770 C CA . ILE A 1 108 ? -2.016 -5.358 -10.163 1.00 92.56 108 ILE A CA 1
ATOM 771 C C . ILE A 1 108 ? -1.514 -4.136 -10.945 1.00 92.56 108 ILE A C 1
ATOM 773 O O . ILE A 1 108 ? -0.414 -3.652 -10.694 1.00 92.56 108 ILE A O 1
ATOM 777 N N . ALA A 1 109 ? -2.339 -3.593 -11.845 1.00 91.81 109 ALA A N 1
ATOM 778 C CA . ALA A 1 109 ? -2.017 -2.401 -12.627 1.00 91.81 109 ALA A CA 1
ATOM 779 C C . ALA A 1 109 ? -1.742 -1.148 -11.770 1.00 91.81 109 ALA A C 1
ATOM 781 O O . ALA A 1 109 ? -1.001 -0.278 -12.215 1.00 91.81 109 ALA A O 1
ATOM 782 N N . ASP A 1 110 ? -2.296 -1.068 -10.556 1.00 92.69 110 ASP A N 1
ATOM 783 C CA . ASP A 1 110 ? -2.127 0.087 -9.663 1.00 92.69 110 ASP A CA 1
ATOM 784 C C . ASP A 1 110 ? -0.804 0.042 -8.890 1.00 92.69 110 ASP A C 1
ATOM 786 O O . ASP A 1 110 ? -0.353 1.051 -8.358 1.00 92.69 110 ASP A O 1
ATOM 790 N N . VAL A 1 111 ? -0.172 -1.131 -8.844 1.00 93.25 111 VAL A N 1
ATOM 791 C CA . VAL A 1 111 ? 1.029 -1.426 -8.048 1.00 93.25 111 VAL A CA 1
ATOM 792 C C . VAL A 1 111 ? 2.129 -2.078 -8.893 1.00 93.25 111 VAL A C 1
ATOM 794 O O . VAL A 1 111 ? 2.955 -2.848 -8.400 1.00 93.25 111 VAL A O 1
ATOM 797 N N . SER A 1 112 ? 2.117 -1.779 -10.192 1.00 92.56 112 SER A N 1
ATOM 798 C CA . SER A 1 112 ? 3.106 -2.227 -11.172 1.00 92.56 112 SER A CA 1
ATOM 799 C C . SER A 1 112 ? 3.946 -1.061 -11.685 1.00 92.56 112 SER A C 1
ATOM 801 O O . SER A 1 112 ? 3.609 0.114 -11.515 1.00 92.56 112 SER A O 1
ATOM 803 N N . LEU A 1 113 ? 5.053 -1.399 -12.347 1.00 93.75 113 LEU A N 1
ATOM 804 C CA . LEU A 1 113 ? 5.842 -0.424 -13.095 1.00 93.75 113 LEU A CA 1
ATOM 805 C C . LEU A 1 113 ? 5.020 0.210 -14.221 1.00 93.75 113 LEU A C 1
ATOM 807 O O . LEU A 1 113 ? 3.961 -0.292 -14.601 1.00 93.75 113 LEU A O 1
ATOM 811 N N . ASP A 1 114 ? 5.510 1.335 -14.739 1.00 93.12 114 ASP A N 1
ATOM 812 C CA . ASP A 1 114 ? 4.833 2.040 -15.825 1.00 93.12 114 ASP A CA 1
ATOM 813 C C . ASP A 1 114 ? 4.699 1.151 -17.076 1.00 93.12 114 ASP A C 1
ATOM 815 O O . ASP A 1 114 ? 5.530 0.263 -17.304 1.00 93.12 114 ASP A O 1
ATOM 819 N N . PRO A 1 115 ? 3.680 1.383 -17.924 1.00 90.25 115 PRO A N 1
ATOM 820 C CA . PRO A 1 115 ? 3.508 0.626 -19.156 1.00 90.25 115 PRO A CA 1
ATOM 821 C C . PRO A 1 115 ? 4.791 0.580 -19.998 1.00 90.25 115 PRO A C 1
ATOM 823 O O . PRO A 1 115 ? 5.418 1.603 -20.268 1.00 90.25 115 PRO A O 1
ATOM 826 N N . GLY A 1 116 ? 5.177 -0.624 -20.424 1.00 88.44 116 GLY A N 1
ATOM 827 C CA . GLY A 1 116 ? 6.397 -0.850 -21.206 1.00 88.44 116 GLY A CA 1
ATOM 828 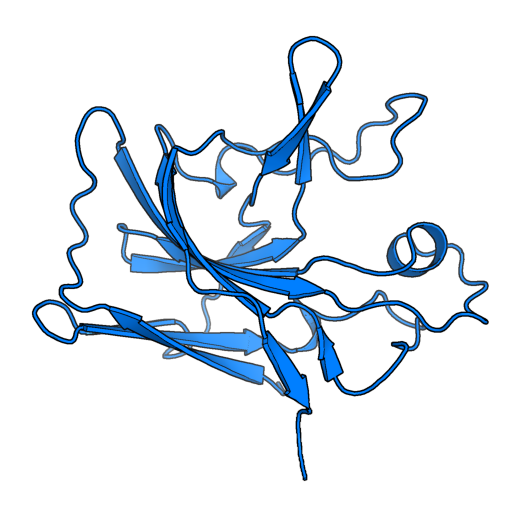C C . GLY A 1 116 ? 7.684 -0.974 -20.381 1.00 88.44 116 GLY A C 1
ATOM 829 O O . GLY A 1 116 ? 8.741 -1.203 -20.966 1.00 88.44 116 GLY A O 1
ATOM 830 N N . VAL A 1 117 ? 7.621 -0.875 -19.049 1.00 93.12 117 VAL A N 1
ATOM 831 C CA . VAL A 1 117 ? 8.761 -1.132 -18.158 1.00 93.12 117 VAL A CA 1
ATOM 832 C C . VAL A 1 117 ? 8.672 -2.548 -17.594 1.00 93.12 117 VAL A C 1
ATOM 834 O O . VAL A 1 117 ? 7.731 -2.899 -16.884 1.00 93.12 117 VAL A O 1
ATOM 837 N N . ALA A 1 118 ? 9.672 -3.372 -17.903 1.00 92.88 118 ALA A N 1
ATOM 838 C CA . ALA A 1 118 ? 9.766 -4.722 -17.361 1.00 92.88 118 ALA A CA 1
ATOM 839 C C . ALA A 1 118 ? 10.343 -4.702 -15.930 1.00 92.88 118 ALA A C 1
ATOM 841 O O . ALA A 1 118 ? 11.361 -4.036 -15.698 1.00 92.88 118 ALA A O 1
ATOM 842 N N . PRO A 1 119 ? 9.745 -5.442 -14.977 1.00 92.75 119 PRO A N 1
ATOM 843 C CA . PRO A 1 119 ? 10.329 -5.607 -13.654 1.00 92.75 119 PRO A CA 1
ATOM 844 C C . PRO A 1 119 ? 11.590 -6.474 -13.718 1.00 92.75 119 PRO A C 1
ATOM 846 O O . PRO A 1 119 ? 11.741 -7.314 -14.605 1.00 92.75 119 PRO A O 1
ATOM 849 N N . LEU A 1 120 ? 12.479 -6.300 -12.740 1.00 93.19 120 LEU A N 1
ATOM 850 C CA . LEU A 1 120 ? 13.690 -7.107 -12.580 1.00 93.19 120 LEU A CA 1
ATOM 851 C C . LEU A 1 120 ? 13.371 -8.604 -12.441 1.00 93.19 120 LEU A C 1
ATOM 853 O O . LEU A 1 120 ? 14.089 -9.448 -12.971 1.00 93.19 120 LEU A O 1
ATOM 857 N N . ALA A 1 121 ? 12.313 -8.928 -11.698 1.00 90.50 121 ALA A N 1
ATOM 858 C CA . ALA A 1 121 ? 11.872 -10.290 -11.434 1.00 90.50 121 ALA A CA 1
ATOM 859 C C . ALA A 1 121 ? 10.375 -10.316 -11.100 1.00 90.50 121 ALA A C 1
ATOM 861 O O . ALA A 1 121 ? 9.803 -9.304 -10.697 1.00 90.50 121 ALA A O 1
ATOM 862 N N . ASN A 1 122 ? 9.756 -11.497 -11.175 1.00 87.81 122 ASN A N 1
ATOM 863 C CA . ASN A 1 122 ? 8.413 -11.741 -10.639 1.00 87.81 122 ASN A CA 1
ATOM 864 C C . ASN A 1 122 ? 8.457 -11.944 -9.107 1.00 87.81 122 ASN A C 1
ATOM 866 O O . ASN A 1 122 ? 8.102 -12.996 -8.571 1.00 87.81 122 ASN A O 1
ATOM 870 N N . ARG A 1 123 ? 9.009 -10.950 -8.408 1.00 91.12 123 ARG A N 1
ATOM 871 C CA . ARG A 1 123 ? 9.217 -10.934 -6.960 1.00 91.12 123 ARG A CA 1
ATOM 872 C C . ARG A 1 123 ? 8.878 -9.549 -6.424 1.00 91.12 123 ARG A C 1
ATOM 874 O O . ARG A 1 123 ? 9.317 -8.551 -6.989 1.00 91.12 123 ARG A O 1
ATOM 881 N N . LEU A 1 124 ? 8.145 -9.508 -5.318 1.00 92.50 124 LEU A N 1
ATOM 882 C CA . LEU A 1 124 ? 7.992 -8.311 -4.499 1.00 92.50 124 LEU A CA 1
ATOM 883 C C . LEU A 1 124 ? 9.137 -8.288 -3.489 1.00 92.50 124 LEU A C 1
ATOM 885 O O . LEU A 1 124 ? 9.325 -9.258 -2.751 1.00 92.50 124 LEU A O 1
ATOM 889 N N . PHE A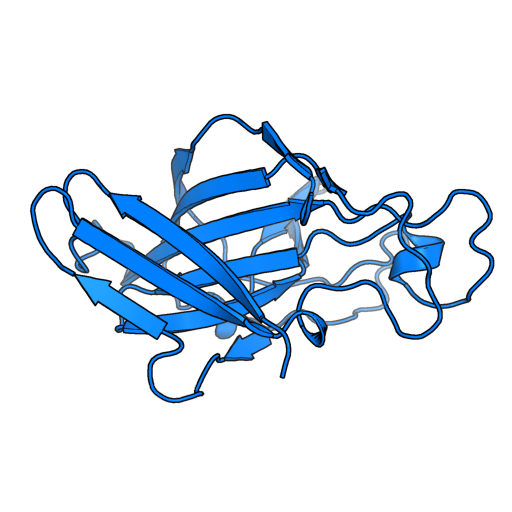 1 125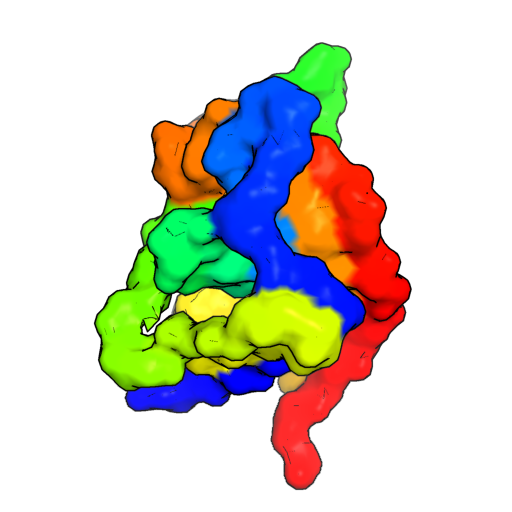 ? 9.920 -7.215 -3.487 1.00 94.62 125 PHE A N 1
ATOM 890 C CA . PHE A 1 125 ? 11.091 -7.092 -2.623 1.00 94.62 125 PHE A CA 1
ATOM 891 C C . PHE A 1 125 ? 10.781 -6.240 -1.400 1.00 94.62 125 PHE A C 1
ATOM 893 O O . PHE A 1 125 ? 10.035 -5.267 -1.497 1.00 94.62 125 PHE A O 1
ATOM 900 N N . SER A 1 126 ? 11.400 -6.559 -0.263 1.00 94.25 126 SER A N 1
ATOM 901 C CA . SER A 1 126 ? 11.287 -5.762 0.967 1.00 94.25 126 SER A CA 1
ATOM 902 C C . SER A 1 126 ? 9.836 -5.449 1.375 1.00 94.25 126 SER A C 1
ATOM 904 O O . SER A 1 126 ? 9.525 -4.341 1.828 1.00 94.25 126 SER A O 1
ATOM 906 N N . VAL A 1 127 ? 8.940 -6.424 1.219 1.00 96.06 127 VAL A N 1
ATOM 907 C CA . VAL A 1 127 ? 7.542 -6.316 1.634 1.00 96.06 127 VAL A CA 1
ATOM 908 C C . VAL A 1 127 ? 7.505 -6.005 3.123 1.00 96.06 127 VAL A C 1
ATOM 910 O O . VAL A 1 127 ? 7.989 -6.785 3.942 1.00 96.06 127 VAL A O 1
ATOM 913 N N . THR A 1 128 ? 6.954 -4.849 3.467 1.00 95.44 128 THR A N 1
ATOM 914 C CA . THR A 1 128 ? 6.920 -4.321 4.830 1.00 95.44 128 THR A CA 1
ATOM 915 C C . THR A 1 128 ? 5.497 -3.917 5.153 1.00 95.44 128 THR A C 1
ATOM 917 O O . THR A 1 128 ? 4.861 -3.224 4.361 1.00 95.44 128 THR A O 1
ATOM 920 N N . ALA A 1 129 ? 5.007 -4.331 6.318 1.00 95.38 129 ALA A N 1
ATOM 921 C CA . ALA A 1 129 ? 3.727 -3.883 6.843 1.00 95.38 129 ALA A CA 1
ATOM 922 C C . ALA A 1 129 ? 3.954 -2.977 8.051 1.00 95.38 129 ALA A C 1
ATOM 924 O O . ALA A 1 129 ? 4.826 -3.261 8.873 1.00 95.38 129 ALA A O 1
ATOM 925 N N . SER A 1 130 ? 3.176 -1.909 8.164 1.00 95.88 130 SER A N 1
ATOM 926 C CA . SER A 1 130 ? 3.265 -0.964 9.269 1.00 95.88 130 SER A CA 1
ATOM 927 C C . SER A 1 130 ? 1.894 -0.489 9.720 1.00 95.88 130 SER A C 1
ATOM 929 O O . SER A 1 130 ? 0.936 -0.449 8.948 1.00 95.88 130 SER A O 1
ATOM 931 N N . THR A 1 131 ? 1.822 -0.120 10.995 1.00 96.06 131 THR A N 1
ATOM 932 C CA . THR A 1 131 ? 0.712 0.650 11.555 1.00 96.06 131 THR A CA 1
ATOM 933 C C . THR A 1 131 ? 1.223 2.045 11.862 1.00 96.06 131 THR A C 1
ATOM 935 O O . THR A 1 131 ? 2.269 2.194 12.496 1.00 96.06 131 THR A O 1
ATOM 938 N N . MET A 1 132 ? 0.497 3.057 11.412 1.00 96.38 132 MET A N 1
ATOM 939 C CA . MET A 1 132 ? 0.858 4.455 11.603 1.00 96.38 132 MET A CA 1
ATOM 940 C C . MET A 1 132 ? -0.360 5.292 11.975 1.00 96.38 132 MET A C 1
ATOM 942 O O . MET A 1 132 ? -1.495 4.897 11.702 1.00 96.38 132 MET A O 1
ATOM 946 N N . THR A 1 133 ? -0.126 6.443 12.587 1.00 97.38 133 THR A N 1
ATOM 947 C CA . THR A 1 133 ? -1.166 7.417 12.923 1.00 97.38 133 THR A CA 1
ATOM 948 C C . THR A 1 133 ? -0.825 8.771 12.317 1.00 97.38 133 THR A C 1
ATOM 950 O O . THR A 1 133 ? 0.344 9.073 12.081 1.00 97.38 133 THR A O 1
ATOM 953 N N . LEU A 1 134 ? -1.853 9.532 11.940 1.00 96.50 134 LEU A N 1
ATOM 954 C CA . LEU A 1 134 ? -1.717 10.807 11.247 1.00 96.50 134 LEU A CA 1
ATOM 955 C C . LEU A 1 134 ? -2.709 11.834 11.785 1.00 96.50 134 LEU A C 1
ATOM 957 O O . LEU A 1 134 ? -3.851 11.525 12.143 1.00 96.50 134 LEU A O 1
ATOM 961 N N . THR A 1 135 ? -2.298 13.095 11.728 1.00 95.56 135 THR A N 1
ATOM 962 C CA . THR A 1 135 ? -3.133 14.243 12.105 1.00 95.56 135 THR A CA 1
ATOM 963 C C . THR A 1 135 ? -4.247 14.535 11.095 1.00 95.56 135 THR A C 1
ATOM 965 O O . THR A 1 135 ? -5.244 15.163 11.455 1.00 95.56 135 THR A O 1
ATOM 968 N N . ALA A 1 136 ? -4.104 14.060 9.854 1.00 94.38 136 ALA A N 1
ATOM 969 C CA . ALA A 1 136 ? -5.071 14.191 8.768 1.00 94.38 136 ALA A CA 1
ATOM 970 C C . ALA A 1 136 ? -5.031 12.957 7.842 1.00 94.38 136 ALA A C 1
ATOM 972 O O . ALA A 1 136 ? -4.024 12.243 7.831 1.00 94.38 136 ALA A O 1
ATOM 973 N N . PRO A 1 137 ? -6.083 12.710 7.039 1.00 94.38 137 PRO A N 1
ATOM 974 C CA . PRO A 1 137 ? -6.095 11.613 6.070 1.00 94.38 137 PRO A CA 1
ATOM 975 C C . PRO A 1 137 ? -4.924 11.699 5.065 1.00 94.38 137 PRO A C 1
ATOM 977 O O . PRO A 1 137 ? -4.655 12.799 4.564 1.00 94.38 137 PRO A O 1
ATOM 980 N N . PRO A 1 138 ? -4.197 10.601 4.766 1.00 92.19 138 PRO A N 1
ATOM 981 C CA . PRO A 1 138 ? -3.021 10.630 3.888 1.00 92.19 138 PRO A CA 1
ATOM 982 C C . PRO A 1 138 ? -3.285 11.192 2.483 1.00 92.19 138 PRO A C 1
ATOM 984 O O . PRO A 1 138 ? -2.423 11.854 1.904 1.00 92.19 138 PRO A O 1
ATOM 987 N N . GLU A 1 139 ? -4.469 10.945 1.932 1.00 90.69 139 GLU A N 1
ATOM 988 C CA . GLU A 1 139 ? -4.943 11.402 0.623 1.00 90.69 139 GLU A CA 1
ATOM 989 C C . GLU A 1 139 ? -5.255 12.907 0.569 1.00 90.69 139 GLU A C 1
ATOM 991 O O . GLU A 1 139 ? -5.399 13.472 -0.516 1.00 90.69 139 GLU A O 1
ATOM 996 N N . SER A 1 140 ? -5.329 13.586 1.721 1.00 90.81 140 SER A N 1
ATOM 997 C CA . SER A 1 140 ? -5.622 15.028 1.791 1.00 90.81 140 SER A CA 1
ATOM 998 C C . SER A 1 140 ? -4.516 15.912 1.203 1.00 90.81 140 SER A C 1
ATOM 1000 O O . SER A 1 140 ? -4.776 17.05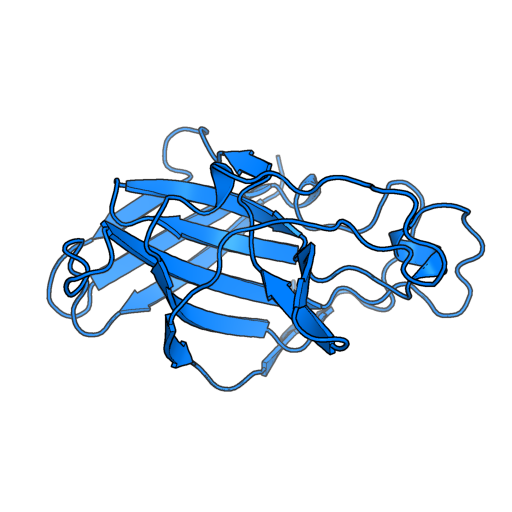1 0.810 1.00 90.81 140 SER A O 1
ATOM 1002 N N . VAL A 1 141 ? -3.289 15.387 1.109 1.00 85.19 141 VAL A N 1
ATOM 1003 C CA . VAL A 1 141 ? -2.137 16.062 0.500 1.00 85.19 141 VAL A CA 1
ATOM 1004 C C . VAL A 1 141 ? -1.597 15.174 -0.624 1.00 85.19 141 VAL A C 1
ATOM 1006 O O . VAL A 1 141 ? -0.610 14.457 -0.424 1.00 85.19 141 VAL A O 1
ATOM 1009 N N . PRO A 1 142 ? -2.237 15.180 -1.809 1.00 78.56 142 PRO A N 1
ATOM 1010 C CA . PRO A 1 142 ? -1.803 14.347 -2.918 1.00 78.56 142 PRO A CA 1
ATOM 1011 C C . PRO A 1 142 ? -0.375 14.714 -3.351 1.00 78.56 142 PRO A C 1
ATOM 1013 O O . PRO A 1 142 ? 0.045 15.870 -3.213 1.00 78.56 142 PRO A O 1
ATOM 1016 N N . PRO A 1 143 ? 0.381 13.751 -3.901 1.00 77.50 143 PRO A N 1
ATOM 1017 C CA . PRO A 1 143 ? 1.722 14.016 -4.378 1.00 77.50 143 PRO A CA 1
ATOM 1018 C C . PRO A 1 143 ? 1.694 15.026 -5.527 1.00 77.50 143 PRO A C 1
ATOM 1020 O O . PRO A 1 143 ? 1.036 14.817 -6.546 1.00 77.50 143 PRO A O 1
ATOM 1023 N N . ASN A 1 144 ? 2.443 16.115 -5.381 1.00 71.38 144 ASN A N 1
ATOM 1024 C CA . ASN A 1 144 ? 2.702 17.059 -6.453 1.00 71.38 144 ASN A CA 1
ATOM 1025 C C . ASN A 1 144 ? 3.947 16.583 -7.224 1.00 71.38 144 ASN A C 1
ATOM 1027 O O . ASN A 1 144 ? 5.003 16.426 -6.607 1.00 71.38 144 ASN A O 1
ATOM 1031 N N . PRO A 1 145 ? 3.888 16.382 -8.551 1.00 62.84 145 PRO A N 1
ATOM 1032 C CA . PRO A 1 145 ? 5.051 16.022 -9.373 1.00 62.84 145 PRO A CA 1
ATOM 1033 C C . PRO A 1 145 ? 6.063 17.179 -9.532 1.00 62.84 145 PRO A C 1
ATOM 1035 O O . PRO A 1 145 ? 6.679 17.328 -10.581 1.00 62.84 145 PRO A O 1
ATOM 1038 N N . GLY A 1 146 ? 6.197 18.044 -8.522 1.00 54.16 146 GLY A N 1
ATOM 1039 C CA . GLY A 1 146 ? 6.898 19.318 -8.597 1.00 54.16 146 GLY A CA 1
ATOM 1040 C C . GLY A 1 146 ? 8.323 19.203 -9.141 1.00 54.16 146 GLY A C 1
ATOM 1041 O O . GLY A 1 146 ? 9.074 18.299 -8.790 1.00 54.16 146 GLY A O 1
ATOM 1042 N N . ASN A 1 147 ? 8.705 20.188 -9.956 1.00 48.09 147 ASN A N 1
ATOM 1043 C CA . ASN A 1 147 ? 10.023 20.315 -10.582 1.00 48.09 147 ASN A CA 1
ATOM 1044 C C . ASN A 1 147 ? 11.094 20.789 -9.578 1.00 48.09 147 ASN A C 1
ATOM 1046 O O . ASN A 1 147 ? 11.752 21.809 -9.804 1.00 48.09 147 ASN A O 1
ATOM 1050 N N . PHE A 1 148 ? 11.253 20.108 -8.442 1.00 53.38 148 PHE A N 1
ATOM 1051 C CA . PHE A 1 148 ? 12.334 20.438 -7.519 1.00 53.38 148 PHE A CA 1
ATOM 1052 C C . PHE A 1 148 ? 13.669 20.005 -8.132 1.00 53.38 148 PHE A C 1
ATOM 1054 O O . PHE A 1 148 ? 13.914 18.822 -8.365 1.00 53.38 148 PHE A O 1
ATOM 1061 N N . GLN A 1 149 ? 14.541 20.976 -8.419 1.00 44.22 149 GLN A N 1
ATOM 1062 C CA . GLN A 1 149 ? 15.871 20.698 -8.959 1.00 44.22 149 GLN A CA 1
ATOM 1063 C C . GLN A 1 149 ? 16.645 19.802 -7.981 1.00 44.22 149 GLN A C 1
ATOM 1065 O O . GLN A 1 149 ? 17.003 20.234 -6.889 1.00 44.22 149 GLN A O 1
ATOM 1070 N N . GLY A 1 150 ? 16.872 18.546 -8.378 1.00 52.53 150 GLY A N 1
ATOM 1071 C CA . GLY A 1 150 ? 17.593 17.541 -7.592 1.00 52.53 150 GLY A CA 1
ATOM 1072 C C . GLY A 1 150 ? 16.753 16.356 -7.104 1.00 52.53 150 GLY A C 1
ATOM 1073 O O . GLY A 1 150 ? 17.337 15.395 -6.612 1.00 52.53 150 GLY A O 1
ATOM 1074 N N . PHE A 1 151 ? 15.423 16.372 -7.268 1.00 50.72 151 PHE A N 1
ATOM 1075 C CA . PHE A 1 151 ? 14.562 15.238 -6.920 1.00 50.72 151 PHE A CA 1
ATOM 1076 C C . PHE A 1 151 ? 13.519 14.983 -8.019 1.00 50.72 151 PHE A C 1
ATOM 1078 O O . PHE A 1 151 ? 12.721 15.857 -8.335 1.00 50.72 151 PHE A O 1
ATOM 1085 N N . SER A 1 152 ? 13.542 13.791 -8.621 1.00 56.41 152 SER A N 1
ATOM 1086 C CA . SER A 1 152 ? 12.644 13.383 -9.718 1.00 56.41 152 SER A CA 1
ATOM 1087 C C . SER A 1 152 ? 11.373 12.663 -9.247 1.00 56.41 152 SER A C 1
ATOM 1089 O O . SER A 1 152 ? 10.581 12.217 -10.077 1.00 56.41 152 SER A O 1
ATOM 1091 N N . GLY A 1 153 ? 11.190 12.493 -7.934 1.00 59.50 153 GLY A N 1
ATOM 1092 C CA . GLY A 1 153 ? 10.030 11.816 -7.358 1.00 59.50 153 GLY A CA 1
ATOM 1093 C C . GLY A 1 153 ? 8.905 12.777 -6.949 1.00 59.50 153 GLY A C 1
ATOM 1094 O O . GLY A 1 153 ? 9.146 13.972 -6.766 1.00 59.50 153 GLY A O 1
ATOM 1095 N N . PRO A 1 154 ? 7.675 12.263 -6.774 1.00 60.84 154 PRO A N 1
ATOM 1096 C CA . PRO A 1 154 ? 6.552 13.058 -6.294 1.00 60.84 154 PRO A CA 1
ATOM 1097 C C . PRO A 1 154 ? 6.838 13.655 -4.911 1.00 60.84 154 PRO A C 1
ATOM 1099 O O . PRO A 1 154 ? 7.322 12.949 -4.027 1.00 60.84 154 PRO A O 1
ATOM 1102 N N . VAL A 1 155 ? 6.504 14.935 -4.716 1.00 71.62 155 VAL A N 1
ATOM 1103 C CA . VAL A 1 155 ? 6.648 15.641 -3.437 1.00 71.62 155 VAL A CA 1
ATOM 1104 C C . VAL A 1 155 ? 5.278 15.867 -2.795 1.00 71.62 155 VAL A C 1
ATOM 1106 O O . VAL A 1 155 ? 4.404 16.462 -3.421 1.00 71.62 155 VAL A O 1
ATOM 1109 N N . GLY A 1 156 ? 5.063 15.432 -1.555 1.00 74.81 156 GLY A N 1
ATOM 1110 C CA . GLY A 1 156 ? 3.796 15.635 -0.846 1.00 74.81 156 GLY A CA 1
ATOM 1111 C C . GLY A 1 156 ? 3.546 14.629 0.273 1.00 74.81 156 GLY A C 1
ATOM 1112 O O . GLY A 1 156 ? 4.471 13.973 0.745 1.00 74.81 156 GLY A O 1
ATOM 1113 N N . GLY A 1 157 ? 2.286 14.506 0.685 1.00 84.25 157 GLY A N 1
ATOM 1114 C CA . GLY A 1 157 ? 1.825 13.599 1.734 1.00 84.25 157 GLY A CA 1
ATOM 1115 C C . GLY A 1 157 ? 1.849 14.177 3.149 1.00 84.25 157 GLY A C 1
ATOM 1116 O O . GLY A 1 157 ? 2.346 15.274 3.406 1.00 84.25 157 GLY A O 1
ATOM 1117 N N . VAL A 1 158 ? 1.261 13.415 4.066 1.00 90.38 158 VAL A N 1
ATOM 1118 C CA . VAL A 1 158 ? 1.085 13.772 5.477 1.00 90.38 158 VAL A CA 1
ATOM 1119 C C . VAL A 1 158 ? 2.136 13.039 6.314 1.00 90.38 158 VAL A C 1
ATOM 1121 O O . VAL A 1 158 ? 2.438 11.871 6.055 1.00 90.38 158 VAL A O 1
ATOM 1124 N N . LEU A 1 159 ? 2.721 13.733 7.294 1.00 91.94 159 LEU A N 1
ATOM 1125 C CA . LEU A 1 159 ? 3.616 13.110 8.272 1.00 91.94 159 LEU A CA 1
ATOM 1126 C C . LEU A 1 159 ? 2.832 12.157 9.173 1.00 91.94 159 LEU A C 1
ATOM 1128 O O . LEU A 1 159 ? 1.665 12.398 9.479 1.00 91.94 159 LEU A O 1
ATOM 1132 N N . PHE A 1 160 ? 3.494 11.093 9.603 1.00 93.88 160 PHE A N 1
ATOM 1133 C CA . PHE A 1 160 ? 2.883 10.052 10.409 1.00 93.88 160 PHE A CA 1
ATOM 1134 C C . PHE A 1 160 ? 3.793 9.647 11.562 1.00 93.88 160 PHE A C 1
ATOM 1136 O O . PHE A 1 160 ? 5.021 9.679 11.436 1.00 93.88 160 PHE A O 1
ATOM 1143 N N . ASP A 1 161 ? 3.175 9.191 12.643 1.00 94.94 161 ASP A N 1
ATOM 1144 C CA . ASP A 1 161 ? 3.852 8.503 13.729 1.00 94.94 161 ASP A CA 1
ATOM 1145 C C . ASP A 1 161 ? 3.806 6.995 13.469 1.00 94.94 161 ASP A C 1
ATOM 1147 O O . ASP A 1 161 ? 2.751 6.406 13.223 1.00 94.94 161 ASP A O 1
ATOM 1151 N N . LEU A 1 162 ? 4.974 6.348 13.474 1.00 94.31 162 LEU A N 1
ATOM 1152 C CA . LEU A 1 162 ? 5.077 4.902 13.291 1.00 94.31 162 LEU A CA 1
ATOM 1153 C C . LEU A 1 162 ? 4.800 4.198 14.622 1.00 94.31 162 LEU A C 1
ATOM 1155 O O . LEU A 1 162 ? 5.553 4.361 15.580 1.00 94.31 162 LEU A O 1
ATOM 1159 N N . ILE A 1 163 ? 3.754 3.375 14.659 1.00 93.94 163 ILE A N 1
ATOM 1160 C CA . ILE A 1 163 ? 3.343 2.646 15.865 1.00 93.94 163 ILE A CA 1
ATOM 1161 C C . ILE A 1 163 ? 3.972 1.255 15.910 1.00 93.94 163 ILE A C 1
ATOM 1163 O O . ILE A 1 163 ? 4.482 0.833 16.945 1.00 93.94 163 ILE A O 1
ATOM 1167 N N . ASP A 1 164 ? 3.926 0.539 14.789 1.00 92.81 164 ASP A N 1
ATOM 1168 C CA . ASP A 1 164 ? 4.458 -0.818 14.674 1.00 92.81 164 ASP A CA 1
ATOM 1169 C C . ASP A 1 164 ? 4.905 -1.101 13.239 1.00 92.81 164 ASP A C 1
ATOM 1171 O O . ASP A 1 164 ? 4.376 -0.530 12.279 1.00 92.81 164 ASP A O 1
ATOM 1175 N N . VAL A 1 165 ? 5.876 -1.997 13.090 1.00 93.81 165 VAL A N 1
ATOM 1176 C CA . VAL A 1 165 ? 6.410 -2.420 11.800 1.00 93.81 165 VAL A CA 1
ATOM 1177 C C . VAL A 1 165 ? 6.827 -3.885 11.838 1.00 93.81 165 VAL A C 1
ATOM 1179 O O . VAL A 1 165 ? 7.556 -4.348 12.715 1.00 93.81 165 VAL A O 1
ATOM 1182 N N . VAL A 1 166 ? 6.401 -4.625 10.822 1.00 91.44 166 VAL A N 1
ATOM 1183 C CA . VAL A 1 166 ? 6.851 -5.994 10.593 1.00 91.44 166 VAL A CA 1
ATOM 1184 C C . VAL A 1 166 ? 8.178 -5.958 9.844 1.00 91.44 166 VAL A C 1
ATOM 1186 O O . VAL A 1 166 ? 8.372 -5.152 8.935 1.00 91.44 166 VAL A O 1
ATOM 1189 N N . ARG A 1 167 ? 9.102 -6.859 10.195 1.00 88.69 167 ARG A N 1
ATOM 1190 C CA . ARG A 1 167 ? 10.364 -7.007 9.458 1.00 88.69 167 ARG A CA 1
ATOM 1191 C C . ARG A 1 167 ? 10.108 -7.303 7.981 1.00 88.69 167 ARG A C 1
ATOM 1193 O O . ARG A 1 167 ? 9.253 -8.122 7.650 1.00 88.69 167 ARG A O 1
ATOM 1200 N N . ALA A 1 168 ? 10.906 -6.671 7.127 1.00 92.44 168 ALA A N 1
ATOM 1201 C CA . ALA A 1 168 ? 10.817 -6.839 5.688 1.00 92.44 168 ALA A CA 1
ATOM 1202 C C . ALA A 1 168 ? 11.118 -8.283 5.250 1.00 92.44 168 ALA A C 1
ATOM 1204 O O . ALA A 1 168 ? 11.983 -8.952 5.824 1.00 92.44 168 ALA A O 1
ATOM 1205 N N . TYR A 1 169 ? 10.424 -8.742 4.210 1.00 91.94 169 TYR A N 1
ATOM 1206 C CA . TYR A 1 169 ? 10.642 -10.039 3.569 1.00 91.94 169 TYR A CA 1
ATOM 1207 C C . TYR A 1 169 ? 10.418 -9.949 2.054 1.00 91.94 169 TYR A C 1
ATOM 1209 O O . TYR A 1 169 ? 9.775 -9.025 1.566 1.00 91.94 169 TYR A O 1
ATOM 1217 N N . ASP A 1 170 ? 10.936 -10.918 1.304 1.00 93.31 170 ASP A N 1
ATOM 1218 C CA . ASP A 1 170 ? 10.703 -11.021 -0.139 1.00 93.31 170 ASP A CA 1
ATOM 1219 C C . ASP A 1 170 ? 9.615 -12.060 -0.436 1.00 93.31 170 ASP A C 1
ATOM 1221 O O . ASP A 1 170 ? 9.549 -13.105 0.218 1.00 93.31 170 ASP A O 1
ATOM 1225 N N . VAL A 1 171 ? 8.803 -11.817 -1.469 1.00 88.19 171 VAL A N 1
ATOM 1226 C CA . VAL A 1 171 ? 7.750 -12.743 -1.920 1.00 88.19 171 VAL A CA 1
ATOM 1227 C C . VAL A 1 171 ? 7.872 -13.012 -3.408 1.00 88.19 171 VAL A C 1
ATOM 1229 O O . VAL A 1 171 ? 7.873 -12.088 -4.215 1.00 88.19 171 VAL A O 1
ATOM 1232 N N . VAL A 1 172 ? 7.908 -14.287 -3.790 1.00 86.88 172 VAL A N 1
ATOM 1233 C CA . VAL A 1 172 ? 7.752 -14.711 -5.188 1.00 86.88 172 VAL A CA 1
ATOM 1234 C C . VAL A 1 172 ? 6.283 -15.039 -5.427 1.00 86.88 172 VAL A C 1
ATOM 1236 O O . VAL A 1 172 ? 5.688 -15.811 -4.678 1.00 86.88 172 VAL A O 1
ATOM 1239 N N . LEU A 1 173 ? 5.694 -14.432 -6.452 1.00 77.88 173 LEU A N 1
ATOM 1240 C CA . LEU A 1 173 ? 4.276 -14.582 -6.759 1.00 77.88 173 LEU A CA 1
ATOM 1241 C C . LEU A 1 173 ? 4.087 -15.668 -7.820 1.00 77.88 173 LEU A C 1
ATOM 1243 O O . LEU A 1 173 ? 4.557 -15.512 -8.941 1.00 77.88 173 LEU A O 1
ATOM 1247 N N . GLY A 1 174 ? 3.372 -16.742 -7.484 1.00 62.97 174 GLY A N 1
ATOM 1248 C CA . GLY A 1 174 ? 3.058 -17.823 -8.421 1.00 62.97 174 GLY A CA 1
ATOM 1249 C C . GLY A 1 174 ? 4.224 -18.784 -8.670 1.00 62.97 174 GLY A C 1
ATOM 1250 O O . GLY A 1 174 ? 5.047 -18.568 -9.561 1.00 62.97 174 GLY A O 1
ATOM 1251 N N . GLN A 1 175 ? 4.229 -19.876 -7.905 1.00 42.88 175 GLN A N 1
ATOM 1252 C CA . GLN A 1 175 ? 4.603 -21.201 -8.405 1.00 42.88 175 GLN A CA 1
ATOM 1253 C C . GLN A 1 175 ? 3.326 -22.016 -8.591 1.00 42.88 175 GLN A C 1
ATOM 1255 O O . GLN A 1 175 ? 2.405 -21.827 -7.761 1.00 42.88 175 GLN A O 1
#